Protein AF-A0A140WLY9-F1 (afdb_monomer_lite)

Structure (mmCIF, N/CA/C/O backbone):
data_AF-A0A140WLY9-F1
#
_entry.id   AF-A0A140WLY9-F1
#
loop_
_atom_site.group_PDB
_atom_site.id
_atom_site.type_symbol
_atom_site.label_atom_id
_atom_site.label_alt_id
_atom_site.label_comp_id
_atom_site.label_asym_id
_atom_site.label_entity_id
_atom_site.label_seq_id
_atom_site.pdbx_PDB_ins_code
_atom_site.Cartn_x
_atom_site.Cartn_y
_atom_site.Cartn_z
_atom_site.occupancy
_atom_site.B_iso_or_equiv
_atom_site.auth_seq_id
_atom_site.auth_comp_id
_atom_site.auth_asym_id
_atom_site.auth_atom_id
_atom_site.pdbx_PDB_model_num
ATOM 1 N N . MET A 1 1 ? 4.971 -20.140 -18.008 1.00 24.98 1 MET A N 1
ATOM 2 C CA . MET A 1 1 ? 5.051 -21.280 -17.064 1.00 24.98 1 MET A CA 1
ATOM 3 C C . MET A 1 1 ? 5.159 -20.627 -15.710 1.00 24.98 1 MET A C 1
ATOM 5 O O . MET A 1 1 ? 6.245 -20.214 -15.324 1.00 24.98 1 MET A O 1
ATOM 9 N N . ASP A 1 2 ? 4.015 -20.413 -15.072 1.00 26.97 2 ASP A N 1
ATOM 10 C CA . ASP A 1 2 ? 3.907 -19.450 -13.980 1.00 26.97 2 ASP A CA 1
ATOM 11 C C . ASP A 1 2 ? 3.953 -20.215 -12.668 1.00 26.97 2 ASP A C 1
ATOM 13 O O . ASP A 1 2 ? 2.962 -20.760 -12.188 1.00 26.97 2 ASP A O 1
ATOM 17 N N . TYR A 1 3 ? 5.164 -20.334 -12.136 1.00 24.12 3 TYR A N 1
ATOM 18 C CA . TYR A 1 3 ? 5.426 -21.044 -10.896 1.00 24.12 3 TYR A CA 1
ATOM 19 C C . TYR A 1 3 ? 5.413 -20.048 -9.731 1.00 24.12 3 TYR A C 1
ATOM 21 O O . TYR A 1 3 ? 6.452 -19.595 -9.256 1.00 24.12 3 TYR A O 1
ATOM 29 N N . TYR A 1 4 ? 4.210 -19.670 -9.291 1.00 36.06 4 TYR A N 1
ATOM 30 C CA . TYR A 1 4 ? 4.003 -18.883 -8.074 1.00 36.06 4 TYR A CA 1
ATOM 31 C C . TYR A 1 4 ? 4.017 -19.808 -6.849 1.00 36.06 4 TYR A C 1
ATOM 33 O O . TYR A 1 4 ? 2.987 -20.302 -6.391 1.00 36.06 4 TYR A O 1
ATOM 41 N N . HIS A 1 5 ? 5.203 -20.051 -6.293 1.00 35.31 5 HIS A N 1
ATOM 42 C CA . HIS A 1 5 ? 5.336 -20.617 -4.952 1.00 35.31 5 HIS A CA 1
ATOM 43 C C . HIS A 1 5 ? 5.410 -19.493 -3.913 1.00 35.31 5 HIS A C 1
ATOM 45 O O . HIS A 1 5 ? 6.485 -18.997 -3.590 1.00 35.31 5 HIS A O 1
ATOM 51 N N . GLY A 1 6 ? 4.243 -19.110 -3.382 1.00 36.47 6 GLY A N 1
ATOM 52 C CA . GLY A 1 6 ? 4.129 -18.343 -2.139 1.00 36.47 6 GLY A CA 1
ATOM 53 C C . GLY A 1 6 ? 2.908 -17.420 -2.057 1.00 36.47 6 GLY A C 1
ATOM 54 O O . GLY A 1 6 ? 2.886 -16.386 -2.709 1.00 36.47 6 GLY A O 1
ATOM 55 N N . 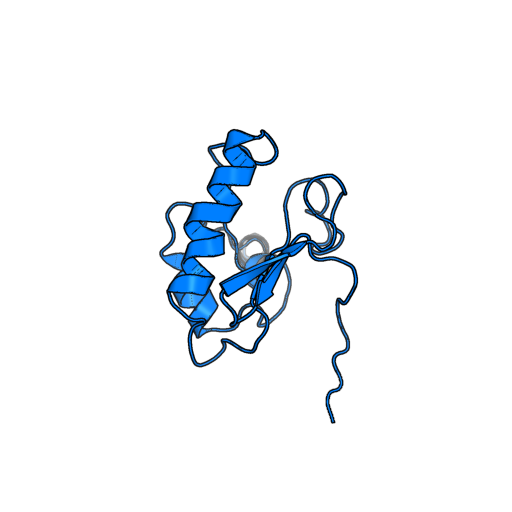CYS A 1 7 ? 1.971 -17.756 -1.158 1.00 44.00 7 CYS A N 1
ATOM 56 C CA . CYS A 1 7 ? 0.900 -16.913 -0.585 1.00 44.00 7 CYS A CA 1
ATOM 57 C C . CYS A 1 7 ? -0.411 -16.712 -1.374 1.00 44.00 7 CYS A C 1
ATOM 59 O O . CYS A 1 7 ? -0.797 -15.588 -1.672 1.00 44.00 7 CYS A O 1
ATOM 61 N N . HIS A 1 8 ? -1.186 -17.784 -1.571 1.00 41.38 8 HIS A N 1
ATOM 62 C CA . HIS A 1 8 ? -2.595 -17.701 -2.002 1.00 41.38 8 HIS A CA 1
ATOM 63 C C . HIS A 1 8 ? -3.631 -17.707 -0.848 1.00 41.38 8 HIS A C 1
ATOM 65 O O . HIS A 1 8 ? -4.819 -17.859 -1.104 1.00 41.38 8 HIS A O 1
ATOM 71 N N . SER A 1 9 ? -3.244 -17.526 0.425 1.00 44.00 9 SER A N 1
ATOM 72 C CA . SER A 1 9 ? -4.186 -17.673 1.560 1.00 44.00 9 SER A CA 1
ATOM 73 C C . SER A 1 9 ? -4.003 -16.703 2.735 1.00 44.00 9 SER A C 1
ATOM 75 O O . SER A 1 9 ? -4.600 -16.922 3.793 1.00 44.00 9 SER A O 1
ATOM 77 N N . GLU A 1 10 ? -3.177 -15.656 2.612 1.00 57.91 10 GLU A N 1
ATOM 78 C CA . GLU A 1 10 ? -2.714 -14.887 3.786 1.00 57.91 10 GLU A CA 1
ATOM 79 C C . GLU A 1 10 ? -2.931 -13.367 3.741 1.00 57.91 10 GLU A C 1
ATOM 81 O O . GLU A 1 10 ? -2.817 -12.727 4.787 1.00 57.91 10 GLU A O 1
ATOM 86 N N . LEU A 1 11 ? -3.280 -12.798 2.583 1.00 73.94 11 LEU A N 1
ATOM 87 C CA . LEU A 1 11 ? -3.557 -11.366 2.421 1.00 73.94 11 LEU A CA 1
ATOM 88 C C . LEU A 1 11 ? -4.984 -11.018 2.869 1.00 73.94 11 LEU A C 1
ATOM 90 O O . LEU A 1 11 ? -5.920 -11.805 2.702 1.00 73.94 11 LEU A O 1
ATOM 94 N N . SER A 1 12 ? -5.153 -9.819 3.419 1.00 84.12 12 SER A N 1
ATOM 95 C CA . SER A 1 12 ? -6.459 -9.280 3.805 1.00 84.12 12 SER A CA 1
ATOM 96 C C . SER A 1 12 ? -7.214 -8.751 2.588 1.00 84.12 12 SER A C 1
ATOM 98 O O . SER A 1 12 ? -8.402 -9.034 2.454 1.00 84.12 12 SER A O 1
ATOM 100 N N . PHE A 1 13 ? -6.517 -8.061 1.679 1.00 90.75 13 PHE A N 1
ATOM 101 C CA . PHE A 1 13 ? -7.090 -7.465 0.470 1.00 90.75 13 PHE A CA 1
ATOM 102 C C . PHE A 1 13 ? -6.141 -7.582 -0.728 1.00 90.75 13 PHE A C 1
ATOM 104 O O . PHE A 1 13 ? -4.918 -7.642 -0.570 1.00 90.75 13 PHE A O 1
ATOM 111 N N . ALA A 1 14 ? -6.706 -7.561 -1.930 1.00 92.00 14 ALA A N 1
ATOM 112 C CA . ALA A 1 14 ? -5.969 -7.424 -3.180 1.00 92.00 14 ALA A CA 1
ATOM 113 C C . ALA A 1 14 ? -6.581 -6.316 -4.045 1.00 92.00 14 ALA A C 1
ATOM 115 O O . ALA A 1 14 ? -7.784 -6.097 -3.999 1.00 92.00 14 ALA A O 1
ATOM 116 N N . VAL A 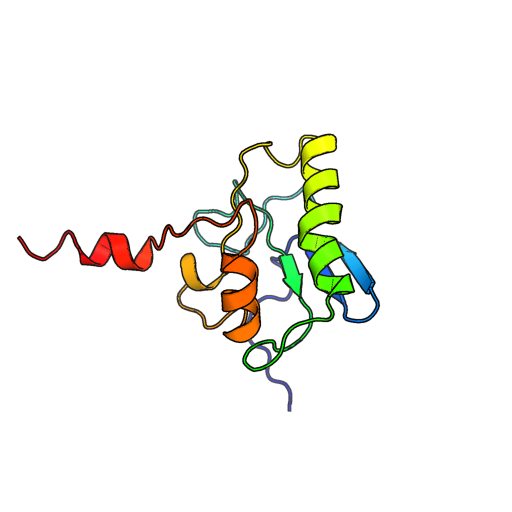1 15 ? -5.772 -5.621 -4.835 1.00 94.44 15 VAL A N 1
ATOM 117 C CA . VAL A 1 15 ? -6.215 -4.561 -5.747 1.00 94.44 15 VAL A CA 1
ATOM 118 C C . VAL A 1 15 ? -5.925 -4.993 -7.170 1.00 94.44 15 VAL A C 1
ATOM 120 O O . VAL A 1 15 ? -4.770 -5.261 -7.512 1.00 94.44 15 VAL A O 1
ATOM 123 N N . GLY A 1 16 ? -6.979 -5.109 -7.971 1.00 90.56 16 GLY A N 1
ATOM 124 C CA . GLY A 1 16 ? -6.867 -5.394 -9.395 1.00 90.56 16 GLY A CA 1
ATOM 125 C C . GLY A 1 16 ? -6.591 -4.127 -10.195 1.00 90.56 16 GLY A C 1
ATOM 126 O O . GLY A 1 16 ? -6.899 -3.024 -9.759 1.00 90.56 16 GLY A O 1
ATOM 127 N N . SER A 1 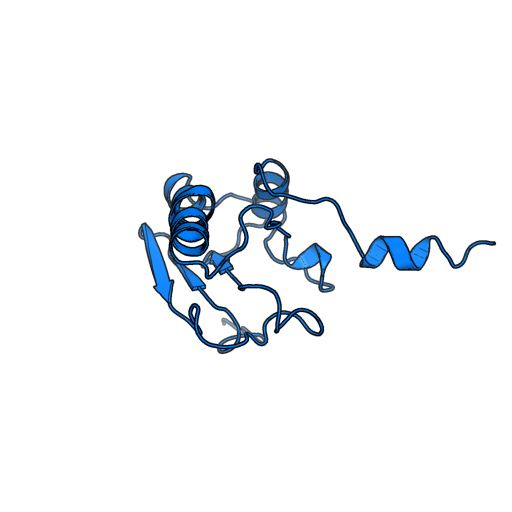17 ? -6.035 -4.294 -11.394 1.00 91.12 17 SER A N 1
ATOM 128 C CA . SER A 1 17 ? -5.831 -3.198 -12.355 1.00 91.12 17 SER A CA 1
ATOM 129 C C . SER A 1 17 ? -7.130 -2.710 -13.015 1.00 91.12 17 SER A C 1
ATOM 131 O O . SER A 1 17 ? -7.105 -1.914 -13.948 1.00 91.12 17 SER A O 1
ATOM 133 N N . ASP A 1 18 ? -8.261 -3.277 -12.611 1.00 91.88 18 ASP A N 1
ATOM 134 C CA . ASP A 1 18 ? -9.613 -2.952 -13.046 1.00 91.88 18 ASP A CA 1
ATOM 135 C C . ASP A 1 18 ? -10.307 -1.958 -12.104 1.00 91.88 18 ASP A C 1
ATOM 137 O O . ASP A 1 18 ? -11.488 -1.664 -12.290 1.00 91.88 18 ASP A O 1
ATOM 141 N N . GLY A 1 19 ? -9.587 -1.430 -11.110 1.00 90.88 19 GLY A N 1
ATOM 142 C CA . GLY A 1 19 ? -10.117 -0.434 -10.192 1.00 90.88 19 GLY A CA 1
ATOM 143 C C . GLY A 1 19 ? -10.975 -1.005 -9.064 1.00 90.88 19 GLY A C 1
ATOM 144 O O . GLY A 1 19 ? -11.786 -0.279 -8.487 1.00 90.88 19 GLY A O 1
ATOM 145 N N . TYR A 1 20 ? -10.807 -2.287 -8.730 1.00 92.94 20 TYR A N 1
ATOM 146 C CA . TYR A 1 20 ? -11.522 -2.928 -7.628 1.00 92.94 20 TYR A CA 1
ATOM 147 C C . TYR A 1 20 ? -10.584 -3.424 -6.525 1.00 92.94 20 TYR A C 1
ATOM 149 O O . TYR A 1 20 ? -9.473 -3.901 -6.770 1.00 92.94 20 TYR A O 1
ATOM 157 N N . ILE A 1 21 ? -11.080 -3.348 -5.285 1.00 92.06 21 ILE A N 1
ATOM 158 C CA . ILE A 1 21 ? -10.489 -4.028 -4.132 1.00 92.06 21 ILE A CA 1
ATOM 159 C C . ILE A 1 21 ? -11.242 -5.338 -3.912 1.00 92.06 21 ILE A C 1
ATOM 161 O O . ILE A 1 21 ? -12.451 -5.352 -3.686 1.00 92.06 21 ILE A O 1
ATOM 165 N N . TYR A 1 22 ? -10.499 -6.431 -3.938 1.00 91.38 22 TYR A N 1
ATOM 166 C CA . TYR A 1 22 ? -10.951 -7.785 -3.695 1.00 91.38 22 TYR A CA 1
ATOM 167 C C . TYR A 1 22 ? -10.666 -8.171 -2.245 1.00 91.38 22 TYR A C 1
ATOM 169 O O . TYR A 1 22 ? -9.532 -8.067 -1.767 1.00 91.38 22 TYR A O 1
ATOM 177 N N . GLU A 1 23 ? -11.694 -8.620 -1.535 1.00 89.75 23 GLU A N 1
ATOM 178 C CA . GLU A 1 23 ? -11.558 -9.092 -0.161 1.00 89.75 23 GLU A CA 1
ATOM 179 C C . GLU A 1 23 ? -10.962 -10.507 -0.129 1.00 89.75 23 GLU A C 1
ATOM 181 O O . GLU A 1 23 ? -11.469 -11.428 -0.768 1.00 89.75 23 GLU A O 1
ATOM 186 N N . GLY A 1 24 ? -9.859 -10.662 0.608 1.00 84.94 24 GLY A N 1
ATOM 187 C CA . GLY A 1 24 ? -9.258 -11.950 0.948 1.00 84.94 24 GLY A CA 1
ATOM 188 C C . GLY A 1 24 ? -9.729 -12.403 2.329 1.00 84.94 24 GLY A C 1
ATOM 189 O O . GLY A 1 24 ? -10.887 -12.758 2.519 1.00 84.94 24 GLY A O 1
ATOM 190 N N . ARG A 1 25 ? -8.834 -12.366 3.327 1.00 80.81 25 ARG A N 1
ATOM 191 C CA . ARG A 1 25 ? -9.221 -12.588 4.738 1.00 80.81 25 ARG A CA 1
ATOM 192 C C . ARG A 1 25 ? -10.080 -11.464 5.321 1.00 80.81 25 ARG A C 1
ATOM 194 O O . ARG A 1 25 ? -10.736 -11.673 6.341 1.00 80.81 25 ARG A O 1
ATOM 201 N N . GLY A 1 26 ? -10.051 -10.292 4.692 1.00 82.81 26 GLY A N 1
ATOM 202 C CA . GLY A 1 26 ? -10.819 -9.139 5.124 1.00 82.81 26 GLY A CA 1
ATOM 203 C C . GLY A 1 26 ? -10.381 -8.595 6.479 1.00 82.81 26 GLY A C 1
ATOM 204 O O . GLY A 1 26 ? -9.251 -8.804 6.933 1.00 82.81 26 GLY A O 1
ATOM 205 N N . TRP A 1 27 ? -11.303 -7.878 7.116 1.00 81.31 27 TRP A N 1
ATOM 206 C CA . TRP A 1 27 ? -11.066 -7.182 8.382 1.00 81.31 27 TRP A CA 1
ATOM 207 C C . TRP A 1 27 ? -11.182 -8.080 9.622 1.00 81.31 27 TRP A C 1
ATOM 209 O O . TRP A 1 27 ? -10.567 -7.807 10.646 1.00 81.31 27 TRP A O 1
ATOM 219 N N . MET A 1 28 ? -11.988 -9.144 9.557 1.00 69.81 28 MET A N 1
ATOM 220 C CA . MET A 1 28 ? -12.432 -9.875 10.757 1.00 69.81 28 MET A CA 1
ATOM 221 C C . MET A 1 28 ? -11.563 -11.079 11.138 1.00 69.81 28 MET A C 1
ATOM 223 O O . MET A 1 28 ? -11.842 -11.747 12.133 1.00 69.81 28 MET A O 1
ATOM 227 N N . TRP A 1 29 ? -10.508 -11.363 10.373 1.00 55.47 29 TRP A N 1
ATOM 228 C CA . TRP A 1 29 ? -9.631 -12.506 10.604 1.00 55.47 29 TRP A CA 1
ATOM 229 C C . TRP A 1 29 ? -8.173 -12.071 10.697 1.00 55.47 29 TRP A C 1
ATOM 231 O O . TRP A 1 29 ? -7.669 -11.362 9.831 1.00 55.47 29 TRP A O 1
ATOM 241 N N . VAL A 1 30 ? -7.474 -12.570 11.721 1.00 53.75 30 VAL A N 1
ATOM 242 C CA . VAL A 1 30 ? -6.014 -12.454 11.846 1.00 53.75 30 VAL A CA 1
ATOM 243 C C . VAL A 1 30 ? -5.373 -13.011 10.566 1.00 53.75 30 VAL A C 1
ATOM 245 O O . VAL A 1 30 ? -5.578 -14.178 10.198 1.00 53.75 30 VAL A O 1
ATOM 248 N N . GLY A 1 31 ? -4.643 -12.150 9.854 1.00 50.59 31 GLY A N 1
ATOM 249 C CA . GLY A 1 31 ? -3.886 -12.518 8.661 1.00 50.59 31 GLY A CA 1
ATOM 250 C C . GLY A 1 31 ? -2.746 -13.481 8.993 1.00 50.59 31 GLY A C 1
ATOM 251 O O . GLY A 1 31 ? -2.386 -13.647 10.153 1.00 50.59 31 GLY A O 1
ATOM 252 N N . ALA A 1 32 ? -2.160 -14.129 7.986 1.00 49.03 32 ALA A N 1
ATOM 253 C CA . ALA A 1 32 ? -0.931 -14.914 8.170 1.00 49.03 32 ALA A CA 1
ATOM 254 C C . ALA A 1 32 ? 0.289 -14.325 7.425 1.00 49.03 32 ALA A C 1
ATOM 256 O O . ALA A 1 32 ? 1.397 -14.828 7.566 1.00 49.03 32 ALA A O 1
ATOM 257 N N . HIS A 1 33 ? 0.105 -13.173 6.769 1.00 49.00 33 HIS A N 1
ATOM 258 C CA . HIS A 1 33 ? 1.017 -12.540 5.811 1.00 49.00 33 HIS A CA 1
ATOM 259 C C . HIS A 1 33 ? 2.366 -12.050 6.361 1.00 49.00 33 HIS A C 1
ATOM 261 O O . HIS A 1 33 ? 3.255 -11.693 5.588 1.00 49.00 33 HIS A O 1
ATOM 267 N N . THR A 1 34 ? 2.542 -11.928 7.678 1.00 42.22 34 THR A N 1
ATOM 268 C CA . THR A 1 34 ? 3.784 -11.424 8.282 1.00 42.22 34 THR A CA 1
ATOM 269 C C . THR A 1 34 ? 4.042 -12.087 9.632 1.00 42.22 34 THR A C 1
ATOM 271 O O . THR A 1 34 ? 3.445 -11.737 10.657 1.00 42.22 34 THR A O 1
ATOM 274 N N . ARG A 1 35 ? 4.993 -13.030 9.658 1.00 44.00 35 ARG A N 1
ATOM 275 C CA . ARG A 1 35 ? 5.409 -13.753 10.870 1.00 44.00 35 ARG A CA 1
ATOM 276 C C . ARG A 1 35 ? 5.763 -12.762 11.994 1.00 44.00 35 ARG A C 1
ATOM 278 O O . ARG A 1 35 ? 6.694 -11.979 11.862 1.00 44.00 35 ARG A O 1
ATOM 285 N N . GLY A 1 36 ? 4.997 -12.789 13.089 1.00 51.31 36 GLY A N 1
ATOM 286 C CA . GLY A 1 36 ? 5.163 -11.899 14.252 1.00 51.31 36 GLY A CA 1
ATOM 287 C C . GLY A 1 36 ? 4.348 -10.594 14.233 1.00 51.31 36 GLY A C 1
ATOM 288 O O . GLY A 1 36 ? 4.335 -9.890 15.237 1.00 51.31 36 GLY A O 1
ATOM 289 N N . ARG A 1 37 ? 3.643 -10.272 13.137 1.00 51.38 37 ARG A N 1
ATOM 290 C CA . ARG A 1 37 ? 2.767 -9.080 13.001 1.00 51.38 37 ARG A CA 1
ATOM 291 C C . ARG A 1 37 ? 1.330 -9.408 12.590 1.00 51.38 37 ARG A C 1
ATOM 293 O O . ARG A 1 37 ? 0.483 -8.525 12.620 1.00 51.38 37 ARG A O 1
ATOM 300 N N . ASN A 1 38 ? 1.062 -10.669 12.266 1.00 49.78 38 ASN A N 1
ATOM 301 C CA . ASN A 1 38 ? -0.254 -11.234 11.965 1.00 49.78 38 ASN A CA 1
ATOM 302 C C . ASN A 1 38 ? -1.417 -10.731 12.852 1.00 49.78 38 ASN A C 1
ATOM 304 O O . ASN A 1 38 ? -2.481 -10.473 12.298 1.00 49.78 38 ASN A O 1
ATOM 308 N N . PRO A 1 39 ? -1.256 -10.507 14.177 1.00 51.16 39 PRO A N 1
ATOM 309 C CA . PRO A 1 39 ? -2.340 -9.983 15.015 1.00 51.16 39 PRO A CA 1
ATOM 310 C C . PRO A 1 39 ? -2.593 -8.467 14.899 1.00 51.16 39 PRO A C 1
ATOM 312 O O . PRO A 1 39 ? -3.499 -7.973 15.560 1.00 51.16 39 PRO A O 1
ATOM 315 N N . VAL A 1 40 ? -1.763 -7.711 14.166 1.00 60.06 40 VAL A N 1
ATOM 316 C CA . VAL A 1 40 ? -1.638 -6.243 14.325 1.00 60.06 40 VAL A CA 1
ATOM 317 C C . VAL A 1 40 ? -1.692 -5.475 12.991 1.00 60.06 40 VAL A C 1
ATOM 319 O O . VAL A 1 40 ? -1.604 -4.251 12.986 1.00 60.06 40 VAL A O 1
ATOM 322 N N . GLY A 1 41 ? -1.829 -6.144 11.843 1.00 69.81 41 GLY A N 1
ATOM 323 C CA . GLY A 1 41 ? -1.865 -5.463 10.544 1.00 69.81 41 GLY A CA 1
ATOM 324 C C . GLY A 1 41 ? -2.652 -6.218 9.481 1.00 69.81 41 GLY A C 1
ATOM 325 O O . GLY A 1 41 ? -2.927 -7.401 9.641 1.00 69.81 41 GLY A O 1
ATOM 326 N N . TYR A 1 42 ? -2.989 -5.515 8.398 1.00 83.38 42 TYR A N 1
ATOM 327 C CA . TYR A 1 42 ? -3.697 -6.059 7.239 1.00 83.38 42 TYR A CA 1
ATOM 328 C C . TYR A 1 42 ? -2.771 -6.074 6.024 1.00 83.38 42 TYR A C 1
ATOM 330 O O . TYR A 1 42 ? -2.165 -5.057 5.682 1.00 83.38 42 TYR A O 1
ATOM 338 N N . GLY A 1 43 ? -2.663 -7.226 5.366 1.00 88.19 43 GLY A N 1
ATOM 339 C CA . GLY A 1 43 ? -1.881 -7.371 4.141 1.00 88.19 43 GLY A CA 1
ATOM 340 C C . GLY A 1 43 ? -2.684 -6.929 2.921 1.00 88.19 43 GLY A C 1
ATOM 341 O O . GLY A 1 43 ? -3.755 -7.480 2.672 1.00 88.19 43 GLY A O 1
ATOM 342 N N . VAL A 1 44 ? -2.156 -5.981 2.145 1.00 90.56 44 VAL A N 1
ATOM 343 C CA . VAL A 1 44 ? -2.754 -5.523 0.882 1.00 90.56 44 VAL A CA 1
ATOM 344 C C . VAL A 1 44 ? -1.772 -5.775 -0.256 1.00 90.56 44 VAL A C 1
ATOM 346 O O . VAL A 1 44 ? -0.613 -5.372 -0.162 1.00 90.56 44 VAL A O 1
ATOM 349 N N . ALA A 1 45 ? -2.219 -6.435 -1.324 1.00 91.38 45 ALA A N 1
ATOM 350 C CA . ALA A 1 45 ? -1.404 -6.653 -2.518 1.00 91.38 45 ALA A CA 1
ATOM 351 C C . ALA A 1 45 ? -1.997 -5.960 -3.740 1.00 91.38 45 ALA A C 1
ATOM 353 O O . ALA A 1 45 ? -3.187 -6.070 -4.002 1.00 91.38 45 ALA A O 1
ATOM 354 N N . PHE A 1 46 ? -1.152 -5.321 -4.539 1.00 93.88 46 PHE A N 1
ATOM 355 C CA . PHE A 1 46 ? -1.512 -4.939 -5.899 1.00 93.88 46 PHE A CA 1
ATOM 356 C C . PHE A 1 46 ? -1.244 -6.130 -6.816 1.00 93.88 46 PHE A C 1
ATOM 358 O O . PHE A 1 46 ? -0.128 -6.654 -6.834 1.00 93.88 46 PHE A O 1
ATOM 365 N N . ILE A 1 47 ? -2.252 -6.575 -7.561 1.00 92.94 47 ILE A N 1
ATOM 366 C CA . ILE A 1 47 ? -2.117 -7.691 -8.498 1.00 92.94 47 ILE A CA 1
ATOM 367 C C . ILE A 1 47 ? -1.243 -7.213 -9.662 1.00 92.94 47 ILE A C 1
ATOM 369 O O . ILE A 1 47 ? -1.621 -6.306 -10.400 1.00 92.94 47 ILE A O 1
ATOM 373 N N . GLY A 1 48 ? -0.045 -7.785 -9.794 1.00 91.19 48 GLY A N 1
ATOM 374 C CA . GLY A 1 48 ? 0.923 -7.428 -10.833 1.00 91.19 48 GLY A CA 1
ATOM 375 C C . GLY A 1 48 ? 2.377 -7.482 -10.357 1.00 91.19 48 GLY A C 1
ATOM 376 O O . GLY A 1 48 ? 2.677 -7.950 -9.258 1.00 91.19 48 GLY A O 1
ATOM 377 N N . ASN A 1 49 ? 3.290 -7.000 -11.204 1.00 93.12 49 ASN A N 1
ATOM 378 C CA . ASN A 1 49 ? 4.705 -6.811 -10.882 1.00 93.12 49 ASN A CA 1
ATOM 379 C C . ASN A 1 49 ? 5.055 -5.331 -11.035 1.00 93.12 49 ASN A C 1
ATOM 381 O O . ASN A 1 49 ? 5.020 -4.813 -12.142 1.00 93.12 49 ASN A O 1
ATOM 385 N N . TYR A 1 50 ? 5.429 -4.675 -9.940 1.00 95.12 50 TYR A N 1
ATOM 386 C CA . TYR A 1 50 ? 5.688 -3.235 -9.911 1.00 95.12 50 TYR A CA 1
ATOM 387 C C . TYR A 1 50 ? 7.149 -2.914 -9.597 1.00 95.12 50 TYR A C 1
ATOM 389 O O . TYR A 1 50 ? 7.475 -1.969 -8.876 1.00 95.12 50 TYR A O 1
ATOM 397 N N . SER A 1 51 ? 8.049 -3.749 -10.124 1.00 93.88 51 SER A N 1
ATOM 398 C CA . SER A 1 51 ? 9.492 -3.559 -9.968 1.00 93.88 51 SER A CA 1
ATOM 399 C C . SER A 1 51 ? 10.018 -2.387 -10.795 1.00 93.88 51 SER A C 1
ATOM 401 O O . SER A 1 51 ? 10.901 -1.679 -10.328 1.00 93.88 51 SER A O 1
ATOM 403 N N . THR A 1 52 ? 9.472 -2.168 -11.994 1.00 95.62 52 THR A N 1
ATOM 404 C CA . THR A 1 52 ? 9.966 -1.159 -12.952 1.00 95.62 52 THR A CA 1
ATOM 405 C C . THR A 1 52 ? 8.900 -0.168 -13.419 1.00 95.62 52 THR A C 1
ATOM 407 O O . THR A 1 52 ? 9.181 0.694 -14.247 1.00 95.62 52 THR A O 1
ATOM 410 N N . HIS A 1 53 ? 7.667 -0.303 -12.940 1.00 95.62 53 HIS A N 1
ATOM 411 C CA . HIS A 1 53 ? 6.553 0.594 -13.234 1.00 95.62 53 HIS A CA 1
ATOM 412 C C . HIS A 1 53 ? 5.562 0.583 -12.068 1.00 95.62 53 HIS A C 1
ATOM 414 O O . HIS A 1 53 ? 5.567 -0.337 -11.251 1.00 95.62 53 HIS A O 1
ATOM 420 N N . LEU A 1 54 ? 4.717 1.608 -11.987 1.00 96.88 54 LEU A N 1
ATOM 421 C CA . LEU A 1 54 ? 3.700 1.738 -10.943 1.00 96.88 54 LEU A CA 1
ATOM 422 C C . LEU A 1 54 ? 2.379 1.067 -11.356 1.00 96.88 54 LEU A C 1
ATOM 424 O O . LEU A 1 54 ? 2.129 0.916 -12.558 1.00 96.88 54 LEU A O 1
ATOM 428 N N . PRO A 1 55 ? 1.523 0.680 -10.390 1.00 95.38 55 PRO A N 1
ATOM 429 C CA . PRO A 1 55 ? 0.097 0.503 -10.647 1.00 95.38 55 PRO A CA 1
ATOM 430 C C . PRO A 1 55 ? -0.509 1.803 -11.182 1.00 95.38 55 PRO A C 1
ATOM 432 O O . PRO A 1 55 ? 0.118 2.868 -11.124 1.00 95.38 55 PRO A O 1
ATOM 435 N N . SER A 1 56 ? -1.737 1.746 -11.699 1.00 97.31 56 SER A N 1
ATOM 436 C CA . SER A 1 56 ? -2.399 2.985 -12.098 1.00 97.31 56 SER A CA 1
ATOM 437 C C . SER A 1 56 ? -2.569 3.902 -10.881 1.00 97.31 56 SER A C 1
ATOM 439 O O . SER A 1 56 ? -2.712 3.441 -9.746 1.00 97.31 56 SER A O 1
ATOM 441 N N . HIS A 1 57 ? -2.567 5.217 -11.111 1.00 96.06 57 HIS A N 1
ATOM 442 C CA . HIS A 1 57 ? -2.811 6.182 -10.037 1.00 96.06 57 HIS A CA 1
ATOM 443 C C . HIS A 1 57 ? -4.132 5.882 -9.319 1.00 96.06 57 HIS A C 1
ATOM 445 O O . HIS A 1 57 ? -4.199 5.931 -8.099 1.00 96.06 57 HIS A O 1
ATOM 451 N N . TYR A 1 58 ? -5.168 5.511 -10.074 1.00 96.81 58 TYR A N 1
ATOM 452 C CA . TYR A 1 58 ? -6.466 5.154 -9.515 1.00 96.81 58 TYR A CA 1
ATOM 453 C C . TYR A 1 58 ? -6.378 3.969 -8.544 1.00 96.81 58 TYR A C 1
ATOM 455 O O . TYR A 1 58 ? -6.869 4.064 -7.421 1.00 96.81 58 TYR A O 1
ATOM 463 N N . ASP A 1 59 ? -5.691 2.892 -8.929 1.00 95.12 59 ASP A N 1
ATOM 464 C CA . ASP A 1 59 ? -5.556 1.703 -8.080 1.00 95.12 59 ASP A CA 1
ATOM 465 C C . ASP A 1 59 ? -4.804 2.027 -6.786 1.00 95.12 59 ASP A C 1
ATOM 467 O O . ASP A 1 59 ? -5.159 1.550 -5.707 1.00 95.12 59 ASP A O 1
ATOM 471 N N . MET A 1 60 ? -3.771 2.870 -6.868 1.00 96.62 60 MET A N 1
ATOM 472 C CA . MET A 1 60 ? -3.020 3.304 -5.687 1.00 96.62 60 MET A CA 1
ATOM 473 C C . MET A 1 60 ? -3.888 4.123 -4.728 1.00 96.62 60 MET A C 1
ATOM 475 O O . MET A 1 60 ? -3.846 3.883 -3.519 1.00 96.62 60 MET A O 1
ATOM 479 N N . GLU A 1 61 ? -4.731 5.016 -5.250 1.00 95.94 61 GLU A N 1
ATOM 480 C CA . GLU A 1 61 ? -5.662 5.827 -4.455 1.00 95.94 61 GLU A CA 1
ATOM 481 C C . GLU A 1 61 ? -6.707 4.978 -3.716 1.00 95.94 61 GLU A C 1
ATOM 483 O O . GLU A 1 61 ? -7.066 5.288 -2.571 1.00 95.94 61 GLU A O 1
ATOM 488 N N . LEU A 1 62 ? -7.148 3.862 -4.315 1.00 95.81 62 LEU A N 1
ATOM 489 C CA . LEU A 1 62 ? -8.044 2.907 -3.653 1.00 95.81 62 LEU A CA 1
ATOM 490 C C . LEU A 1 62 ? -7.460 2.409 -2.328 1.00 95.81 62 LEU A C 1
ATOM 492 O O . LEU A 1 62 ? -8.188 2.291 -1.344 1.00 95.81 62 LEU A O 1
ATOM 496 N N . VAL A 1 63 ? -6.151 2.169 -2.260 1.00 94.69 63 VAL A N 1
ATOM 497 C CA . VAL A 1 63 ? -5.496 1.774 -1.005 1.00 94.69 63 VAL A CA 1
ATOM 498 C C . VAL A 1 63 ? -5.184 2.991 -0.148 1.00 94.69 63 VAL A C 1
ATOM 500 O O . VAL A 1 63 ? -5.592 3.036 1.015 1.00 94.69 63 VAL A O 1
ATOM 503 N N . ARG A 1 64 ? -4.474 3.967 -0.725 1.00 94.06 64 ARG A N 1
ATOM 504 C CA . ARG A 1 64 ? -3.906 5.126 -0.026 1.00 94.06 64 ARG A CA 1
ATOM 505 C C . ARG A 1 64 ? -4.971 5.930 0.715 1.00 94.06 64 ARG A C 1
ATOM 507 O O . ARG A 1 64 ? -4.724 6.369 1.835 1.00 94.06 64 ARG A O 1
ATOM 514 N N . HIS A 1 65 ? -6.155 6.077 0.120 1.00 92.94 65 HIS A N 1
ATOM 515 C CA . HIS A 1 65 ? -7.221 6.905 0.670 1.00 92.94 65 HIS A CA 1
ATOM 516 C C . HIS A 1 65 ? -8.492 6.121 0.992 1.00 92.94 65 HIS A C 1
ATOM 518 O O . HIS A 1 65 ? -9.035 6.287 2.084 1.00 92.94 65 HIS A O 1
ATOM 524 N N . HIS A 1 66 ? -8.985 5.262 0.096 1.00 94.88 66 HIS A N 1
ATOM 525 C CA . HIS A 1 66 ? -10.314 4.666 0.285 1.00 94.88 66 HIS A CA 1
ATOM 526 C C . HIS A 1 66 ? -10.325 3.526 1.310 1.00 94.88 66 HIS A C 1
ATOM 528 O O . HIS A 1 66 ? -11.116 3.558 2.258 1.00 94.88 66 HIS A O 1
ATOM 534 N N . LEU A 1 67 ? -9.440 2.540 1.156 1.00 93.06 67 LEU A N 1
ATOM 535 C CA . LEU A 1 67 ? -9.379 1.371 2.032 1.00 93.06 67 LEU A CA 1
ATOM 536 C C . LEU A 1 67 ? -8.999 1.765 3.458 1.00 93.06 67 LEU A C 1
ATOM 538 O O . LEU A 1 67 ? -9.661 1.364 4.413 1.00 93.06 67 LEU A O 1
ATOM 542 N N . VAL A 1 68 ? -7.968 2.600 3.588 1.00 92.25 68 VAL A N 1
ATOM 543 C CA . VAL A 1 68 ? -7.511 3.141 4.870 1.00 92.25 68 VAL A CA 1
ATOM 544 C C . VAL A 1 68 ? -8.626 3.914 5.569 1.00 92.25 68 VAL A C 1
ATOM 546 O O . VAL A 1 68 ? -8.927 3.630 6.728 1.00 92.25 68 VAL A O 1
ATOM 549 N N . LYS A 1 69 ? -9.283 4.853 4.874 1.00 93.19 69 LYS A N 1
ATOM 550 C CA . LYS A 1 69 ? -10.378 5.639 5.459 1.00 93.19 69 LYS A CA 1
ATOM 551 C C . LYS A 1 69 ? -11.521 4.744 5.921 1.00 93.19 69 LYS A C 1
ATOM 553 O O . LYS A 1 69 ? -12.080 4.985 6.990 1.00 93.19 69 LYS A O 1
ATOM 558 N N . CYS A 1 70 ? -11.864 3.720 5.140 1.00 92.00 70 CYS A N 1
ATOM 559 C CA . CYS A 1 70 ? -12.877 2.741 5.519 1.00 92.00 70 CYS A CA 1
ATOM 560 C C . CYS A 1 70 ? -12.467 1.983 6.791 1.00 92.00 70 CYS A C 1
ATOM 562 O O . CYS A 1 70 ? -13.260 1.899 7.730 1.00 92.00 70 CYS A O 1
ATOM 564 N N . GLY A 1 71 ? -11.220 1.511 6.858 1.00 90.25 71 GLY A N 1
ATOM 565 C CA . GLY A 1 71 ? -10.676 0.826 8.030 1.00 90.25 71 GLY A CA 1
ATOM 566 C C . GLY A 1 71 ? -10.709 1.693 9.289 1.00 90.25 71 GLY A C 1
ATOM 567 O O . GLY A 1 71 ? -11.170 1.232 10.330 1.00 90.25 71 GLY A O 1
ATOM 568 N N . VAL A 1 72 ? -10.295 2.960 9.191 1.00 90.81 72 VAL A N 1
ATOM 569 C CA . VAL A 1 72 ? -10.313 3.904 10.323 1.00 90.81 72 VAL A CA 1
ATOM 570 C C . VAL A 1 72 ? -11.741 4.225 10.760 1.00 90.81 72 VAL A C 1
ATOM 572 O O . VAL A 1 72 ? -12.074 4.087 11.933 1.00 90.81 72 VAL A O 1
ATOM 575 N N . SER A 1 73 ? -12.617 4.586 9.817 1.00 91.69 73 SER A N 1
ATOM 576 C CA . SER A 1 73 ? -13.992 5.013 10.130 1.00 91.69 73 SER A CA 1
ATOM 577 C C . SER A 1 73 ? -14.826 3.906 10.784 1.00 91.69 73 SER A C 1
ATOM 579 O O . SER A 1 73 ? -15.739 4.201 11.548 1.00 91.69 73 SER A O 1
ATOM 581 N N . ASN A 1 74 ? -14.519 2.639 10.488 1.00 87.19 74 ASN A N 1
ATOM 582 C CA . ASN A 1 74 ? -15.197 1.477 11.067 1.00 87.19 74 ASN A CA 1
ATOM 583 C C . ASN A 1 74 ? -14.453 0.878 12.278 1.00 87.19 74 ASN A C 1
ATOM 585 O O . ASN A 1 74 ? -14.867 -0.156 12.795 1.00 87.19 74 ASN A O 1
ATOM 589 N N . GLY A 1 75 ? -13.359 1.498 12.734 1.00 84.88 75 GLY A N 1
ATOM 590 C CA . GLY A 1 75 ? -12.596 1.044 13.901 1.00 84.88 75 GLY A CA 1
ATOM 591 C C . GLY A 1 75 ? -11.730 -0.201 13.672 1.00 84.88 75 GLY A C 1
ATOM 592 O O . GLY A 1 75 ? -11.194 -0.751 14.632 1.00 84.88 75 GLY A O 1
ATOM 593 N N . PHE A 1 76 ? -11.556 -0.644 12.424 1.00 84.94 76 PHE A N 1
ATOM 594 C CA . PHE A 1 76 ? -10.652 -1.748 12.078 1.00 84.94 76 PHE A CA 1
ATOM 595 C C . PHE A 1 76 ? -9.180 -1.328 12.075 1.00 84.94 76 PHE A C 1
ATOM 597 O O . PHE A 1 76 ? -8.305 -2.171 12.277 1.00 84.94 76 PHE A O 1
ATOM 604 N N . LEU A 1 77 ? -8.907 -0.043 11.835 1.00 86.81 77 LEU A N 1
ATOM 605 C CA . LEU A 1 77 ? -7.574 0.545 11.773 1.00 86.81 77 LEU A CA 1
ATOM 606 C C . LEU A 1 77 ? -7.492 1.733 12.742 1.00 86.81 77 LEU A C 1
ATOM 608 O O . LEU A 1 77 ? -8.411 2.540 12.815 1.00 86.81 77 LEU A O 1
ATOM 612 N N . GLN A 1 78 ? -6.397 1.852 13.492 1.00 86.31 78 GLN A N 1
ATOM 613 C CA . GLN A 1 78 ? -6.179 3.020 14.353 1.00 86.31 78 GLN A CA 1
ATOM 614 C C . GLN A 1 78 ? -5.859 4.255 13.505 1.00 86.31 78 GLN A C 1
ATOM 616 O O . GLN A 1 78 ? -5.224 4.125 12.465 1.00 86.31 78 GLN A O 1
ATOM 621 N N . GLU A 1 79 ? -6.217 5.455 13.965 1.00 88.50 79 GLU A N 1
ATOM 622 C CA . GLU A 1 79 ? -5.923 6.708 13.244 1.00 88.50 79 GLU A CA 1
ATOM 623 C C . GLU A 1 79 ? -4.419 6.929 13.008 1.00 88.50 79 GLU A C 1
ATOM 625 O O . GLU A 1 79 ? -4.015 7.487 11.993 1.00 88.50 79 GLU A O 1
ATOM 630 N N . ASN A 1 80 ? -3.568 6.442 13.915 1.00 88.62 80 ASN A N 1
ATOM 631 C CA . ASN A 1 80 ? -2.109 6.564 13.842 1.00 88.62 80 ASN A CA 1
ATOM 632 C C . ASN A 1 80 ? -1.421 5.352 13.182 1.00 88.62 80 ASN A C 1
ATOM 634 O O . ASN A 1 80 ? -0.254 5.062 13.478 1.00 88.62 80 ASN A O 1
ATOM 638 N N . PHE A 1 81 ? -2.143 4.623 12.328 1.00 89.25 81 PHE A N 1
ATOM 639 C CA . PHE A 1 81 ? -1.611 3.463 11.623 1.00 89.25 81 PHE A CA 1
ATOM 640 C C . PHE A 1 81 ? -0.362 3.795 10.800 1.00 89.25 81 PHE A C 1
ATOM 642 O O . PHE A 1 81 ? -0.037 4.950 10.515 1.00 89.25 81 PHE A O 1
ATOM 649 N N . THR A 1 82 ? 0.344 2.739 10.410 1.00 91.31 82 THR A N 1
ATOM 650 C CA . THR A 1 82 ? 1.600 2.834 9.671 1.00 91.31 82 THR A CA 1
ATOM 651 C C . THR A 1 82 ? 1.540 1.994 8.412 1.00 91.31 82 THR A C 1
ATOM 653 O O . THR A 1 82 ? 1.087 0.849 8.461 1.00 91.31 82 THR A O 1
ATOM 656 N N . ILE A 1 83 ? 2.069 2.527 7.320 1.00 91.94 83 ILE A N 1
ATOM 657 C CA . ILE A 1 83 ? 2.233 1.841 6.043 1.00 91.94 83 ILE A CA 1
ATOM 658 C C . ILE A 1 83 ? 3.678 1.372 5.939 1.00 91.94 83 ILE A C 1
ATOM 660 O O . ILE A 1 83 ? 4.614 2.142 6.152 1.00 91.94 83 ILE A O 1
ATOM 664 N N . LEU A 1 84 ? 3.843 0.091 5.624 1.00 90.44 84 LEU A N 1
ATOM 665 C CA . LEU A 1 84 ? 5.135 -0.547 5.425 1.00 90.44 84 LEU A CA 1
ATOM 666 C C . LEU A 1 84 ? 5.092 -1.354 4.128 1.00 90.44 84 LEU A C 1
ATOM 668 O O . LEU A 1 84 ? 4.103 -2.029 3.838 1.00 90.44 84 LEU A O 1
ATOM 672 N N . GLY A 1 85 ? 6.183 -1.335 3.373 1.00 90.75 85 GLY A N 1
ATOM 673 C CA . GLY A 1 85 ? 6.414 -2.295 2.304 1.00 90.75 85 GLY A CA 1
ATOM 674 C C . GLY A 1 85 ? 6.748 -3.670 2.877 1.00 90.75 85 GLY A C 1
ATOM 675 O O . GLY A 1 85 ? 7.432 -3.782 3.894 1.00 90.75 85 GLY A O 1
ATOM 676 N N . HIS A 1 86 ? 6.325 -4.736 2.195 1.00 87.62 86 HIS A N 1
ATOM 677 C CA . HIS A 1 86 ? 6.569 -6.114 2.641 1.00 87.62 86 HIS A CA 1
ATOM 678 C C . HIS A 1 86 ? 8.068 -6.393 2.890 1.00 87.62 86 HIS A C 1
ATOM 680 O O . HIS A 1 86 ? 8.431 -7.010 3.893 1.00 87.62 86 HIS A O 1
ATOM 686 N N . ARG A 1 87 ? 8.950 -5.828 2.056 1.00 85.94 87 ARG A N 1
ATOM 687 C CA . ARG A 1 87 ? 10.413 -5.886 2.219 1.00 85.94 87 ARG A CA 1
ATOM 688 C C . ARG A 1 87 ? 10.966 -5.320 3.532 1.00 85.94 87 ARG A C 1
ATOM 690 O O . ARG A 1 87 ? 12.082 -5.661 3.903 1.00 85.94 87 ARG A O 1
ATOM 697 N N . GLN A 1 88 ? 10.238 -4.448 4.236 1.00 83.69 88 GLN A N 1
ATOM 698 C CA . GLN A 1 88 ? 10.699 -3.899 5.522 1.00 83.69 88 GLN A CA 1
ATOM 699 C C . GLN A 1 88 ? 10.550 -4.906 6.668 1.00 83.69 88 GLN A C 1
ATOM 701 O O . GLN A 1 88 ? 11.192 -4.757 7.705 1.00 83.69 88 GLN A O 1
ATOM 706 N N . VAL A 1 89 ? 9.695 -5.918 6.503 1.00 80.44 89 VAL A N 1
ATOM 707 C CA . VAL A 1 89 ? 9.338 -6.872 7.566 1.00 80.44 89 VAL A CA 1
ATOM 708 C C . VAL A 1 89 ? 9.723 -8.312 7.236 1.00 80.44 89 VAL A C 1
ATOM 710 O O . VAL A 1 89 ? 9.840 -9.134 8.141 1.00 80.44 89 VAL A O 1
ATOM 713 N N . VAL A 1 90 ? 9.947 -8.622 5.959 1.00 79.00 90 VAL A N 1
ATOM 714 C CA . VAL A 1 90 ? 10.360 -9.940 5.469 1.00 79.00 90 VAL A CA 1
ATOM 715 C C . VAL A 1 90 ? 11.451 -9.749 4.417 1.00 79.00 90 VAL A C 1
ATOM 717 O O . VAL A 1 90 ? 11.416 -8.790 3.650 1.00 79.00 90 VAL A O 1
ATOM 720 N N . ALA A 1 91 ? 12.416 -10.668 4.351 1.00 80.94 91 ALA A N 1
ATOM 721 C CA . ALA A 1 91 ? 13.435 -10.682 3.304 1.00 80.94 91 ALA A CA 1
ATOM 722 C C . ALA A 1 91 ? 12.806 -11.051 1.943 1.00 80.94 91 ALA A C 1
ATOM 724 O O . ALA A 1 91 ? 12.758 -12.216 1.555 1.00 80.94 91 ALA A O 1
ATOM 725 N N . THR A 1 92 ? 12.272 -10.052 1.241 1.00 81.75 92 THR A N 1
ATOM 726 C CA . THR A 1 92 ? 11.588 -10.191 -0.053 1.00 81.75 92 THR A CA 1
ATOM 727 C C . THR A 1 92 ? 11.784 -8.939 -0.909 1.00 81.75 92 THR A C 1
ATOM 729 O O . THR A 1 92 ? 12.042 -7.857 -0.386 1.00 81.75 92 THR A O 1
ATOM 732 N N . SER A 1 93 ? 11.637 -9.065 -2.229 1.00 86.50 93 SER A N 1
ATOM 733 C CA . SER A 1 93 ? 11.595 -7.927 -3.157 1.00 86.50 93 SER A CA 1
ATOM 734 C C . SER A 1 93 ? 10.211 -7.268 -3.234 1.00 86.50 93 SER A C 1
ATOM 736 O O . SER A 1 93 ? 10.082 -6.167 -3.766 1.00 86.50 93 SER A O 1
ATOM 738 N N . CYS A 1 94 ? 9.162 -7.880 -2.682 1.00 84.50 94 CYS A N 1
ATOM 739 C CA . CYS A 1 94 ? 7.818 -7.296 -2.625 1.00 84.50 94 CYS A CA 1
ATOM 740 C C . CYS A 1 94 ? 7.834 -5.951 -1.856 1.00 84.50 94 CYS A C 1
ATOM 742 O O . CYS A 1 94 ? 8.474 -5.864 -0.805 1.00 84.50 94 CYS A O 1
ATOM 744 N N . PRO A 1 95 ? 7.173 -4.877 -2.328 1.00 92.31 95 PRO A N 1
ATOM 745 C CA . PRO A 1 95 ? 6.172 -4.812 -3.405 1.00 92.31 95 PRO A CA 1
ATOM 746 C C . PRO A 1 95 ? 6.711 -4.511 -4.823 1.00 92.31 95 PRO A C 1
ATOM 748 O O . PRO A 1 95 ? 5.930 -4.195 -5.714 1.00 92.31 95 PRO A O 1
ATOM 751 N N . GLY A 1 96 ? 8.019 -4.635 -5.057 1.00 93.31 96 GLY A N 1
ATOM 752 C CA . GLY A 1 96 ? 8.693 -4.146 -6.268 1.00 93.31 96 GLY A CA 1
ATOM 753 C C . GLY A 1 96 ? 9.270 -2.743 -6.058 1.00 93.31 96 GLY A C 1
ATOM 754 O O . GLY A 1 96 ? 8.769 -1.989 -5.229 1.00 93.31 96 GLY A O 1
ATOM 755 N N . ASP A 1 97 ? 10.370 -2.413 -6.737 1.00 95.00 97 ASP A N 1
ATOM 756 C CA . ASP A 1 97 ? 11.151 -1.200 -6.454 1.00 95.00 97 ASP A CA 1
ATOM 757 C C . ASP A 1 97 ? 10.406 0.095 -6.770 1.00 95.00 97 ASP A C 1
ATOM 759 O O . ASP A 1 97 ? 10.420 1.006 -5.943 1.00 95.00 97 ASP A O 1
ATOM 763 N N . SER A 1 98 ? 9.707 0.172 -7.906 1.00 97.38 98 SER A N 1
ATOM 764 C CA . SER A 1 98 ? 8.911 1.356 -8.244 1.00 97.38 98 SER A CA 1
ATOM 765 C C . SER A 1 98 ? 7.787 1.583 -7.235 1.00 97.38 98 SER A C 1
ATOM 767 O O . SER A 1 98 ? 7.689 2.671 -6.673 1.00 97.38 98 SER A O 1
ATOM 769 N N . LEU A 1 99 ? 6.982 0.554 -6.944 1.00 95.75 99 LEU A N 1
ATOM 770 C CA . LEU A 1 99 ? 5.895 0.690 -5.970 1.00 95.75 99 LEU A CA 1
ATOM 771 C C . LEU A 1 99 ? 6.424 0.933 -4.551 1.00 95.75 99 LEU A C 1
ATOM 773 O O . LEU A 1 99 ? 5.838 1.714 -3.811 1.00 95.75 99 LEU A O 1
ATOM 777 N N . TYR A 1 100 ? 7.550 0.326 -4.169 1.00 95.44 100 TYR A N 1
ATOM 778 C CA . TYR A 1 100 ? 8.180 0.617 -2.884 1.00 95.44 100 TYR A CA 1
ATOM 779 C C . TYR A 1 100 ? 8.611 2.084 -2.784 1.00 95.44 100 TYR A C 1
ATOM 781 O O . TYR A 1 100 ? 8.348 2.728 -1.773 1.00 95.44 100 TYR A O 1
ATOM 789 N N . SER A 1 101 ? 9.237 2.621 -3.835 1.00 96.69 101 SER A N 1
ATOM 790 C CA . SER A 1 101 ? 9.628 4.031 -3.878 1.00 96.69 101 SER A CA 1
ATOM 791 C C . SER A 1 101 ? 8.412 4.946 -3.725 1.00 96.69 101 SER A C 1
ATOM 793 O O . SER A 1 101 ? 8.477 5.918 -2.977 1.00 96.69 101 SER A O 1
ATOM 795 N N . GLU A 1 102 ? 7.298 4.613 -4.374 1.00 97.31 102 GLU A N 1
ATOM 796 C CA . GLU A 1 102 ? 6.053 5.381 -4.296 1.00 97.31 102 GLU A CA 1
ATOM 797 C C . GLU A 1 102 ? 5.464 5.385 -2.881 1.00 97.31 102 GLU A C 1
ATOM 799 O O . GLU A 1 102 ? 5.226 6.458 -2.325 1.00 97.31 102 GLU A O 1
ATOM 804 N N . ILE A 1 103 ? 5.308 4.216 -2.243 1.00 95.06 103 ILE A N 1
ATOM 805 C CA . ILE A 1 103 ? 4.710 4.147 -0.897 1.00 95.06 103 ILE A CA 1
ATOM 806 C C . ILE A 1 103 ? 5.533 4.887 0.160 1.00 95.06 103 ILE A C 1
ATOM 808 O O . ILE A 1 103 ? 4.968 5.284 1.175 1.00 95.06 103 ILE A O 1
ATOM 812 N N . THR A 1 104 ? 6.837 5.112 -0.059 1.00 95.06 104 THR A N 1
ATOM 813 C CA . THR A 1 104 ? 7.656 5.891 0.888 1.00 95.06 104 THR A CA 1
ATOM 814 C C . THR A 1 104 ? 7.239 7.361 0.983 1.00 95.06 104 THR A C 1
ATOM 816 O O . THR A 1 104 ? 7.598 8.043 1.940 1.00 95.06 104 THR A O 1
ATOM 819 N N . THR A 1 105 ? 6.448 7.841 0.019 1.00 96.06 105 THR A N 1
ATOM 820 C CA . THR A 1 105 ? 5.937 9.218 -0.037 1.00 96.06 105 THR A CA 1
ATOM 821 C C . THR A 1 105 ? 4.567 9.395 0.633 1.00 96.06 105 THR A C 1
ATOM 823 O O . THR A 1 105 ? 4.051 10.512 0.697 1.00 96.06 105 THR A O 1
ATOM 826 N N . TRP A 1 106 ? 3.938 8.316 1.112 1.00 95.62 106 TRP A N 1
ATOM 827 C CA . TRP A 1 106 ? 2.575 8.354 1.654 1.00 95.62 106 TRP A CA 1
ATOM 828 C C . TRP A 1 106 ? 2.551 8.828 3.120 1.00 95.62 106 TRP A C 1
ATOM 830 O O . TRP A 1 106 ? 3.459 8.530 3.891 1.00 95.62 106 TRP A O 1
ATOM 840 N N . GLU A 1 107 ? 1.471 9.507 3.535 1.00 89.50 107 GLU A N 1
ATOM 841 C CA . GLU A 1 107 ? 1.332 10.218 4.832 1.00 89.50 107 GLU A CA 1
ATOM 842 C C . GLU A 1 107 ? 1.478 9.331 6.088 1.00 89.50 107 GLU A C 1
ATOM 844 O O . GLU A 1 107 ? 1.742 9.821 7.180 1.00 89.50 107 GLU A O 1
ATOM 849 N N . HIS A 1 108 ? 1.404 8.011 5.942 1.00 91.62 108 HIS A N 1
ATOM 850 C CA . HIS A 1 108 ? 1.542 7.055 7.044 1.00 91.62 108 HIS A CA 1
ATOM 851 C C . HIS A 1 108 ? 2.735 6.110 6.887 1.00 91.62 108 HIS A C 1
ATOM 853 O O . HIS A 1 108 ? 2.882 5.163 7.666 1.00 91.62 108 HIS A O 1
ATOM 859 N N . TYR A 1 109 ? 3.596 6.336 5.895 1.00 93.50 109 TYR A N 1
ATOM 860 C CA . TYR A 1 109 ? 4.809 5.546 5.744 1.00 93.50 109 TYR A CA 1
ATOM 861 C C . TYR A 1 109 ? 5.746 5.744 6.937 1.00 93.50 109 TYR A C 1
ATOM 863 O O . TYR A 1 109 ? 5.969 6.864 7.400 1.00 93.50 109 TYR A O 1
ATOM 871 N N . LYS A 1 110 ? 6.330 4.647 7.428 1.00 90.50 110 LYS A N 1
ATOM 872 C CA . LYS A 1 110 ? 7.405 4.712 8.420 1.00 90.50 110 LYS A CA 1
ATOM 873 C C . LYS A 1 110 ? 8.652 4.011 7.924 1.00 90.50 110 LYS A C 1
ATOM 875 O O . LYS A 1 110 ? 8.639 2.817 7.629 1.00 90.50 110 LYS A O 1
ATOM 880 N N . ASP A 1 111 ? 9.762 4.740 7.956 1.00 84.94 111 ASP A N 1
ATOM 881 C CA . ASP A 1 111 ? 11.090 4.176 7.752 1.00 84.94 111 ASP A CA 1
ATOM 882 C C . ASP A 1 111 ? 11.594 3.512 9.039 1.00 84.94 111 ASP A C 1
ATOM 884 O O . ASP A 1 111 ? 12.504 3.972 9.724 1.00 84.94 111 ASP A O 1
ATOM 888 N N . THR A 1 112 ? 10.933 2.426 9.425 1.00 72.00 112 THR A N 1
ATOM 889 C CA . THR A 1 112 ? 11.445 1.526 10.453 1.00 72.00 112 THR A CA 1
ATOM 890 C C . THR A 1 112 ? 11.827 0.249 9.739 1.00 72.00 112 THR A C 1
ATOM 892 O O . THR A 1 112 ? 10.953 -0.546 9.401 1.00 72.00 112 THR A O 1
ATOM 895 N N . ASN A 1 113 ? 13.116 0.075 9.453 1.00 61.47 113 ASN A N 1
ATOM 896 C CA . ASN A 1 113 ? 13.643 -1.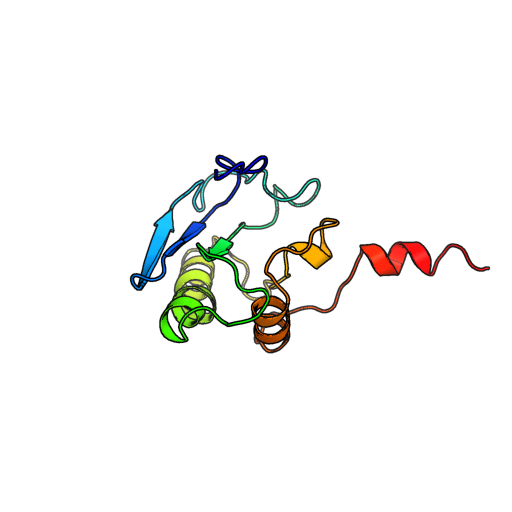171 8.914 1.00 61.47 113 ASN A CA 1
ATOM 897 C C . ASN A 1 113 ? 14.168 -2.046 10.070 1.00 61.47 113 ASN A C 1
ATOM 899 O O . ASN A 1 113 ? 15.354 -1.954 10.395 1.00 61.47 113 ASN A O 1
ATOM 903 N N . PRO A 1 114 ? 13.327 -2.888 10.707 1.00 54.62 114 PRO A N 1
ATOM 904 C CA . PRO A 1 114 ? 13.761 -3.775 11.785 1.00 54.62 114 PRO A CA 1
ATOM 905 C C . PRO A 1 114 ? 14.878 -4.739 11.358 1.00 54.62 114 PRO A C 1
ATOM 907 O O . PRO A 1 114 ? 15.660 -5.156 12.205 1.00 54.62 114 PRO A O 1
ATOM 910 N N . LEU A 1 115 ? 15.025 -5.034 10.057 1.00 54.00 115 LEU A N 1
ATOM 911 C CA . LEU A 1 115 ? 16.134 -5.845 9.534 1.00 54.00 115 LEU A CA 1
ATOM 912 C C . LEU A 1 115 ? 17.479 -5.097 9.536 1.00 54.00 115 LEU A C 1
ATOM 914 O O . LEU A 1 115 ? 18.529 -5.732 9.534 1.00 54.00 115 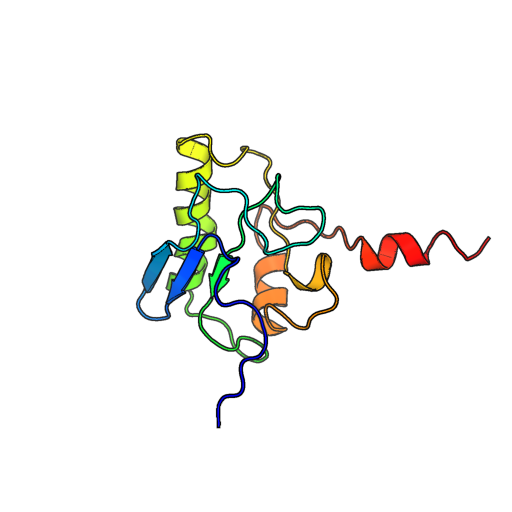LEU A O 1
ATOM 918 N N . ARG A 1 116 ? 17.473 -3.756 9.565 1.00 51.41 116 ARG A N 1
ATOM 919 C CA . ARG A 1 116 ? 18.684 -2.939 9.766 1.00 51.41 116 ARG A CA 1
ATOM 920 C C . ARG A 1 116 ? 18.967 -2.661 11.234 1.00 51.41 116 ARG A C 1
ATOM 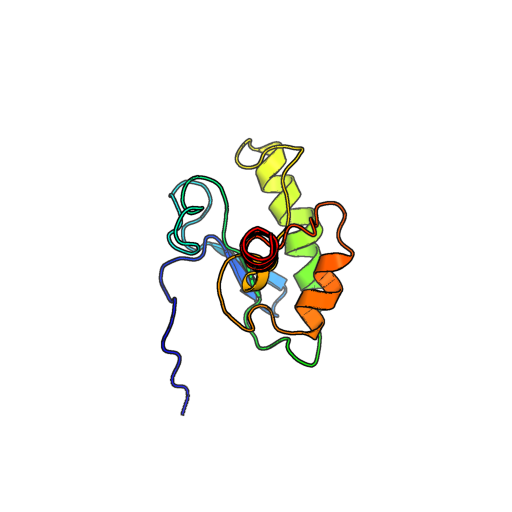922 O O . ARG A 1 116 ? 20.130 -2.548 11.603 1.00 51.41 116 ARG A O 1
ATOM 929 N N . THR A 1 117 ? 17.941 -2.559 12.075 1.00 47.53 117 THR A N 1
ATOM 930 C CA . THR A 1 117 ? 18.123 -2.226 13.496 1.00 47.53 117 THR A CA 1
ATOM 931 C C . THR A 1 117 ? 18.848 -3.338 14.260 1.00 47.53 117 THR A C 1
ATOM 933 O O . THR A 1 117 ? 19.656 -3.033 15.128 1.00 47.53 117 THR A O 1
ATOM 936 N N . SER A 1 118 ? 18.661 -4.611 13.887 1.00 45.44 118 SER A N 1
ATOM 937 C CA . SER A 1 118 ? 19.408 -5.736 14.477 1.00 45.44 118 SER A CA 1
ATOM 938 C C . SER A 1 118 ? 20.887 -5.798 14.073 1.00 45.44 118 SER A C 1
ATOM 940 O O . SER A 1 118 ? 21.670 -6.415 14.783 1.00 45.44 118 SER A O 1
ATOM 942 N N . ALA A 1 119 ? 21.285 -5.164 12.964 1.00 48.38 119 ALA A N 1
ATOM 943 C CA . ALA A 1 119 ? 22.671 -5.175 12.486 1.00 48.38 119 ALA A CA 1
ATOM 944 C C . ALA A 1 119 ? 23.549 -4.085 13.131 1.00 48.38 119 ALA A C 1
ATOM 946 O O . ALA A 1 119 ? 24.767 -4.119 12.995 1.00 48.38 119 ALA A O 1
ATOM 947 N N . VAL A 1 120 ? 22.949 -3.106 13.818 1.00 47.59 120 VAL A N 1
ATOM 948 C CA . VAL A 1 120 ? 23.684 -1.997 14.455 1.00 47.59 120 VAL A CA 1
ATOM 949 C C . VAL A 1 120 ? 24.099 -2.334 15.894 1.00 47.59 120 VAL A C 1
ATOM 951 O O . VAL A 1 120 ? 25.081 -1.790 16.383 1.00 47.59 120 VAL A O 1
ATOM 954 N N . THR A 1 121 ? 23.415 -3.263 16.565 1.00 44.31 121 THR A N 1
ATOM 955 C CA . THR A 1 121 ? 23.725 -3.667 17.952 1.00 44.31 121 THR A CA 1
ATOM 956 C C . THR A 1 121 ? 24.843 -4.704 18.100 1.00 44.31 121 THR A C 1
ATOM 958 O O . THR A 1 121 ? 25.133 -5.084 19.227 1.00 44.31 121 THR A O 1
ATOM 961 N N . ASP A 1 122 ? 25.483 -5.144 17.011 1.00 44.00 122 ASP A N 1
ATOM 962 C CA . ASP A 1 122 ? 26.522 -6.195 17.033 1.00 44.00 122 ASP A CA 1
ATOM 963 C C . ASP A 1 122 ? 27.927 -5.669 16.644 1.00 44.00 122 ASP A C 1
ATOM 965 O O . ASP A 1 122 ? 28.782 -6.412 16.169 1.00 44.00 122 ASP A O 1
ATOM 969 N N . MET A 1 123 ? 28.170 -4.358 16.801 1.00 43.81 123 MET A N 1
ATOM 970 C CA . MET A 1 123 ? 29.469 -3.706 16.530 1.00 43.81 123 MET A CA 1
ATOM 971 C C . MET A 1 123 ? 29.984 -2.838 17.695 1.00 43.81 123 MET A C 1
ATOM 973 O O . MET A 1 123 ? 30.568 -1.775 17.470 1.00 43.81 123 MET A O 1
ATOM 977 N N . THR A 1 124 ? 29.807 -3.285 18.939 1.00 38.44 124 THR A N 1
ATOM 978 C CA . THR A 1 124 ? 30.517 -2.727 20.109 1.00 38.44 124 THR A CA 1
ATOM 979 C C . THR A 1 124 ? 30.970 -3.818 21.053 1.00 38.44 124 THR A C 1
ATOM 981 O O . THR A 1 124 ? 30.101 -4.649 21.396 1.00 38.44 124 THR A O 1
#

pLDDT: mean 77.94, std 20.91, range [24.12, 97.38]

Secondary structure (DSSP, 8-state):
-----S-SS--SEEE-TTS-EEESS-SSS---SSTTTTTT---EEESS--SSSPPPHHHHHIIIIIIHHHHHHTTSS-TT--B--GGGTSSS-TT-HHHHHHHTTSTTB----HHHHHHHTT--

Organism: Ctenopharyngodon idella (NCBI:txid7959)

Sequence (124 aa):
MDYYHGCHSELSFAVGSDGYIYEGRGWMWVGAHTRGRNPVGYGVAFIGNYSTHLPSHYDMELVRHHLVKCGVSNGFLQENFTILGHRQVVATSCPGDSLYSEITTWEHYKDTNPLRTSAVTDMT

Foldseek 3Di:
DDDDDDDPQFAQWEFELVLDIDGHVHLPDQGPLAVPCSVPDGHYAYPDAPQPHDRDPSSVCCVLPVVQVVCPVVVSAPPLAADDFSVLRDVDCPPHNRHRVVVCPGPRYDPDRVVVVVVVVPPD

Radius of gyration: 14.97 Å; chains: 1; bounding box: 46×32×37 Å

InterPro domains:
  IPR002502 N-acetylmuramoyl-L-alanine amidase domain [PF01510] (12-96)
  IPR002502 N-acetylmuramoyl-L-alanine amidase domain [cd06583] (12-97)
  IPR006619 Peptidoglycan recognition protein family domain, metazoa/bacteria [SM00701] (2-90)
  IPR015510 Peptidoglycan recognition protein [PTHR11022] (12-109)
  IPR036505 N-acetylmuramoyl-L-alanine amidase/PGRP domain superfamily [G3DSA:3.40.80.10] (3-113)
  IPR036505 N-acetylmuramoyl-L-alanine amidase/PGRP domain superfamily [SSF55846] (11-112)